Protein AF-A0A0H3CDN0-F1 (afdb_monomer)

Organism: Enterobacter cloacae subsp. cloacae (strain ATCC 13047 / DSM 30054 / NBRC 13535 / NCTC 10005 / WDCM 00083 / NCDC 279-56) (NCBI:txid716541)

Secondary structure (DSSP, 8-state):
-----S---SSEEEEEE-TT-HHHHHHHHHHHHHHHTS-TT-EEEEEE---TT-GGGGGHHHHHHHHHTT-HHHHHHHHHIIIIIS---TTSHHHHHHHHHHTT--HHHHHHHHTSHHHHHHHHHHHHHHHHTT--SSSEEEETTTEEE---S-HHHHHHHHHHHHHTT-

Foldseek 3Di:
DPPDQLDDQQLEKEWAAFLQDPVVLVCLVVVVVLQVVDDPSYYYYYAYQQAPPAPRNLCRLVQLLCVLVVCNSVCSNVSSCCCHVVVQDCSDPVSVVVSCVVVVHDPVSSVVSSPDPSSVVRSVSNNSNCVVVVPRDPGWMQGSSPDIDDPPDPSVVVSVVSVVSSPVVD

pLDDT: mean 93.29, std 8.45, range [39.75, 98.56]

InterPro domains:
  IPR001853 DSBA-like thioredoxin domain [PF01323] (61-153)
  IPR036249 Thioredoxin-like superfamily [SSF52833] (6-167)
  IPR050824 Bacterial Thiol:disulfide Interchange Protein DsbA [PTHR35891] (7-167)

Radius of gyration: 16.09 Å; Cα contacts (8 Å, |Δi|>4): 224; chains: 1; bounding box: 34×45×35 Å

Mean predicted aligned error: 3.79 Å

Solvent-accessible surface area (backbone atoms only — not comparable to full-atom values): 9599 Å² total; per-residue (Å²): 131,84,82,74,65,81,66,84,60,65,52,26,41,36,37,32,29,30,56,73,30,67,66,34,63,73,37,47,66,61,50,55,56,51,56,73,72,53,60,92,85,50,47,76,46,76,44,43,38,38,47,91,91,38,82,55,21,68,47,30,67,57,52,35,26,31,48,75,69,73,45,32,88,82,43,45,67,60,49,28,44,35,35,65,73,64,65,41,60,64,78,43,66,71,52,30,50,54,52,32,52,77,69,74,40,60,60,69,59,50,53,53,45,50,71,30,69,67,26,53,52,47,48,53,51,31,23,50,43,25,61,74,69,69,59,86,68,60,48,30,33,36,30,46,78,70,47,77,46,62,82,86,57,61,65,74,66,36,53,51,52,54,50,51,59,62,53,72,82,114

Structure (mmCIF, N/CA/C/O backbone):
data_AF-A0A0H3CDN0-F1
#
_entry.id   AF-A0A0H3CDN0-F1
#
loop_
_atom_site.group_PDB
_atom_site.id
_atom_site.type_symbol
_atom_site.label_atom_id
_atom_site.label_alt_id
_atom_site.label_comp_id
_atom_site.label_asym_id
_atom_site.label_entity_id
_atom_site.label_seq_id
_atom_site.pdbx_PDB_ins_code
_atom_site.Cartn_x
_atom_site.Cartn_y
_atom_site.Cartn_z
_atom_site.occupancy
_atom_site.B_iso_or_equiv
_atom_site.auth_seq_id
_atom_site.auth_comp_id
_atom_site.auth_asym_id
_atom_site.auth_atom_id
_atom_site.pdbx_PDB_model_num
ATOM 1 N N . MET A 1 1 ? -14.065 -25.672 2.915 1.00 39.75 1 MET A N 1
ATOM 2 C CA . MET A 1 1 ? -14.758 -24.390 3.159 1.00 39.75 1 MET A CA 1
ATOM 3 C C . MET A 1 1 ? -13.790 -23.532 3.956 1.00 39.75 1 MET A C 1
ATOM 5 O O . MET A 1 1 ? -13.591 -23.820 5.127 1.00 39.75 1 MET A O 1
ATOM 9 N N . GLN A 1 2 ? -13.056 -22.623 3.308 1.00 49.38 2 GLN A N 1
ATOM 10 C CA . GLN A 1 2 ? -12.097 -21.766 4.016 1.00 49.38 2 GLN A CA 1
ATOM 11 C C . GLN A 1 2 ? -12.886 -20.814 4.916 1.00 49.38 2 GLN A C 1
ATOM 13 O O . GLN A 1 2 ? -13.758 -20.090 4.442 1.00 49.38 2 GLN A O 1
ATOM 18 N N . ALA A 1 3 ? -12.649 -20.910 6.222 1.00 53.62 3 ALA A N 1
ATOM 19 C CA . ALA A 1 3 ? -13.324 -20.106 7.223 1.00 53.62 3 ALA A CA 1
ATOM 20 C C . ALA A 1 3 ? -12.940 -18.629 7.035 1.00 53.62 3 ALA A C 1
ATOM 22 O O . ALA A 1 3 ? -11.818 -18.236 7.325 1.00 53.62 3 ALA A O 1
ATOM 23 N N . ASN A 1 4 ? -13.896 -17.864 6.502 1.00 77.44 4 ASN A N 1
ATOM 24 C CA . ASN A 1 4 ? -14.008 -16.406 6.425 1.00 77.44 4 ASN A CA 1
ATOM 25 C C . ASN A 1 4 ? -12.694 -15.627 6.265 1.00 77.44 4 ASN A C 1
ATOM 27 O O . ASN A 1 4 ? -12.215 -14.996 7.206 1.00 77.44 4 ASN A O 1
ATOM 31 N N . SER A 1 5 ? -12.184 -15.602 5.030 1.00 87.44 5 SER A N 1
ATOM 32 C CA . SER A 1 5 ? -11.208 -14.601 4.590 1.00 87.44 5 SER A CA 1
ATOM 33 C C . SER A 1 5 ? -11.586 -13.187 5.074 1.00 87.44 5 SER A C 1
ATOM 35 O O . SER A 1 5 ? -12.756 -12.806 4.953 1.00 87.44 5 SER A O 1
ATOM 37 N N . PRO A 1 6 ? -10.626 -12.379 5.568 1.00 90.88 6 PRO A N 1
ATOM 38 C CA . PRO A 1 6 ? -10.881 -10.994 5.973 1.00 90.88 6 PRO A CA 1
ATOM 39 C C . PRO A 1 6 ? -11.168 -10.059 4.785 1.00 90.88 6 PRO A C 1
ATOM 41 O O . PRO A 1 6 ? -11.631 -8.935 4.979 1.00 90.88 6 PRO A O 1
ATOM 44 N N . ILE A 1 7 ? -10.919 -10.507 3.548 1.00 92.44 7 ILE A N 1
ATOM 45 C CA . ILE A 1 7 ? -11.229 -9.738 2.342 1.00 92.44 7 ILE A CA 1
ATOM 46 C C . ILE A 1 7 ? -12.740 -9.780 2.087 1.00 92.44 7 ILE A C 1
ATOM 48 O O . ILE A 1 7 ? -13.362 -10.841 2.071 1.00 92.44 7 ILE A O 1
ATOM 52 N N . LYS A 1 8 ? -13.339 -8.612 1.831 1.00 87.50 8 LYS A N 1
ATOM 53 C CA . LYS A 1 8 ? -14.793 -8.471 1.641 1.00 87.50 8 LYS A CA 1
ATOM 54 C C . LYS A 1 8 ? -15.257 -8.744 0.210 1.00 87.50 8 LYS A C 1
ATOM 56 O O . LYS A 1 8 ? -16.266 -9.418 0.034 1.00 87.50 8 LYS A O 1
ATOM 61 N N . ASN A 1 9 ? -14.518 -8.289 -0.798 1.00 85.94 9 ASN A N 1
ATOM 62 C CA . ASN A 1 9 ? -14.926 -8.377 -2.207 1.00 85.94 9 ASN A CA 1
ATOM 63 C C . ASN A 1 9 ? -14.541 -9.726 -2.820 1.00 85.94 9 ASN A C 1
ATOM 65 O O . ASN A 1 9 ? -13.370 -10.086 -2.774 1.00 85.94 9 ASN A O 1
ATOM 69 N N . ASP A 1 10 ? -15.500 -10.466 -3.382 1.00 84.00 10 ASP A N 1
ATOM 70 C CA . ASP A 1 10 ? -15.254 -11.798 -3.964 1.00 84.00 10 ASP A CA 1
ATOM 71 C C . ASP A 1 10 ? -14.423 -11.732 -5.246 1.00 84.00 10 ASP A C 1
ATOM 73 O O . ASP A 1 10 ? -13.458 -12.474 -5.381 1.00 84.00 10 ASP A O 1
ATOM 77 N N . ARG A 1 11 ? -14.722 -10.782 -6.140 1.00 92.44 11 ARG A N 1
ATOM 78 C CA . ARG A 1 11 ? -13.969 -10.561 -7.381 1.00 92.44 11 ARG A CA 1
ATOM 79 C C . ARG A 1 11 ? -12.926 -9.456 -7.207 1.00 92.44 11 ARG A C 1
ATOM 81 O O . ARG A 1 11 ? -13.084 -8.335 -7.696 1.00 92.44 11 ARG A O 1
ATOM 88 N N . SER A 1 12 ? -11.875 -9.752 -6.449 1.00 94.00 12 SER A N 1
ATOM 89 C CA . SER A 1 12 ? -10.855 -8.770 -6.066 1.00 94.00 12 SER A CA 1
ATOM 90 C C . SER A 1 12 ? -9.447 -9.182 -6.458 1.00 94.00 12 SER A C 1
ATOM 92 O O . SER A 1 12 ? -9.078 -10.343 -6.300 1.00 94.00 12 SER A O 1
ATOM 94 N N . ILE A 1 13 ? -8.643 -8.192 -6.831 1.00 97.00 13 ILE A N 1
ATOM 95 C CA . ILE A 1 13 ? -7.188 -8.257 -6.878 1.00 97.00 13 ILE A CA 1
ATOM 96 C C . ILE A 1 13 ? -6.672 -7.300 -5.804 1.00 97.00 13 ILE A C 1
ATOM 98 O O . ILE A 1 13 ? -6.953 -6.099 -5.845 1.00 97.00 13 ILE A O 1
ATOM 102 N N . ILE A 1 14 ? -5.935 -7.832 -4.835 1.00 97.25 14 ILE A N 1
ATOM 103 C CA . ILE A 1 14 ? -5.272 -7.037 -3.807 1.00 97.25 14 ILE A CA 1
ATOM 104 C C . ILE A 1 14 ? -3.771 -7.152 -3.983 1.00 97.25 14 ILE A C 1
ATOM 106 O O . ILE A 1 14 ? -3.223 -8.242 -3.879 1.00 97.25 14 ILE A O 1
ATOM 110 N N . GLU A 1 15 ? -3.108 -6.031 -4.209 1.00 97.62 15 GLU A N 1
ATOM 111 C CA . GLU A 1 15 ? -1.661 -5.935 -4.078 1.00 97.62 15 GLU A CA 1
ATOM 112 C C . GLU A 1 15 ? -1.302 -5.707 -2.604 1.00 97.62 15 GLU A C 1
ATOM 114 O O . GLU A 1 15 ? -1.776 -4.756 -1.988 1.00 97.62 15 GLU A O 1
ATOM 119 N N . VAL A 1 16 ? -0.443 -6.551 -2.043 1.00 97.56 16 VAL A N 1
ATOM 120 C CA . VAL A 1 16 ? 0.233 -6.323 -0.765 1.00 97.56 16 VAL A CA 1
ATOM 121 C C . VAL A 1 16 ? 1.615 -5.755 -1.064 1.00 97.56 16 VAL A C 1
ATOM 123 O O . VAL A 1 16 ? 2.479 -6.449 -1.605 1.00 97.56 16 VAL A O 1
ATOM 126 N N . MET A 1 17 ? 1.814 -4.485 -0.725 1.00 97.12 17 MET A N 1
ATOM 127 C CA . MET A 1 17 ? 3.024 -3.719 -1.023 1.00 97.12 17 MET A CA 1
ATOM 128 C C . MET A 1 17 ? 3.695 -3.188 0.248 1.00 97.12 17 MET A C 1
ATOM 130 O O . MET A 1 17 ? 3.167 -3.288 1.355 1.00 97.12 17 MET A O 1
ATOM 134 N N . SER A 1 18 ? 4.899 -2.643 0.099 1.00 97.06 18 SER A N 1
ATOM 135 C CA . SER A 1 18 ? 5.572 -1.871 1.142 1.00 97.06 18 SER A CA 1
ATOM 136 C C . SER A 1 18 ? 6.251 -0.667 0.518 1.00 97.06 18 SER A C 1
ATOM 138 O O . SER A 1 18 ? 6.845 -0.803 -0.548 1.00 97.06 18 SER A O 1
ATOM 140 N N . TYR A 1 19 ? 6.269 0.484 1.190 1.00 96.81 19 TYR A N 1
ATOM 141 C CA . TYR A 1 19 ? 7.062 1.623 0.714 1.00 96.81 19 TYR A CA 1
ATOM 142 C C . TYR A 1 19 ? 8.581 1.366 0.693 1.00 96.81 19 TYR A C 1
ATOM 144 O O . TYR A 1 19 ? 9.311 2.077 0.005 1.00 96.81 19 TYR A O 1
ATOM 152 N N . GLY A 1 20 ? 9.065 0.343 1.407 1.00 93.62 20 GLY A N 1
ATOM 153 C CA . GLY A 1 20 ? 10.465 -0.096 1.371 1.00 93.62 20 GLY A CA 1
ATOM 154 C C . GLY A 1 20 ? 10.792 -1.087 0.247 1.00 93.62 20 GLY A C 1
ATOM 155 O O . GLY A 1 20 ? 11.939 -1.504 0.110 1.00 93.62 20 GLY A O 1
ATOM 156 N N . CYS A 1 21 ? 9.807 -1.491 -0.554 1.00 93.62 21 CYS A N 1
ATOM 157 C CA . CYS A 1 21 ? 9.948 -2.536 -1.562 1.00 93.62 21 CYS A CA 1
ATOM 158 C C . CYS A 1 21 ? 10.274 -1.953 -2.947 1.00 93.62 21 CYS A C 1
ATOM 160 O O . CYS A 1 21 ? 9.431 -1.329 -3.593 1.00 93.62 21 CYS A O 1
ATOM 162 N N . HIS A 1 22 ? 11.493 -2.210 -3.436 1.00 92.06 22 HIS A N 1
ATOM 163 C CA . HIS A 1 22 ? 11.951 -1.748 -4.754 1.00 92.06 22 HIS A CA 1
ATOM 164 C C . HIS A 1 22 ? 11.080 -2.265 -5.909 1.00 92.06 22 HIS A C 1
ATOM 166 O O . HIS A 1 22 ? 10.713 -1.498 -6.794 1.00 92.06 22 HIS A O 1
ATOM 172 N N . TYR A 1 23 ? 10.703 -3.546 -5.874 1.00 92.62 23 TYR A N 1
ATOM 173 C CA . TYR A 1 23 ? 9.870 -4.162 -6.912 1.00 92.62 23 TYR A CA 1
ATOM 174 C C . TYR A 1 23 ? 8.437 -3.620 -6.937 1.00 92.62 23 TYR A C 1
ATOM 176 O O . TYR A 1 23 ? 7.814 -3.602 -7.992 1.00 92.62 23 TYR A O 1
ATOM 184 N N . CYS A 1 24 ? 7.926 -3.153 -5.798 1.00 93.25 24 CYS A N 1
ATOM 185 C CA . CYS A 1 24 ? 6.617 -2.520 -5.707 1.00 93.25 24 CYS A CA 1
ATOM 186 C C . CYS A 1 24 ? 6.653 -1.175 -6.446 1.00 93.25 24 CYS A C 1
ATOM 188 O O . CYS A 1 24 ? 5.894 -0.965 -7.385 1.00 93.25 24 CYS A O 1
ATOM 190 N N . ALA A 1 25 ? 7.644 -0.331 -6.128 1.00 94.25 25 ALA A N 1
ATOM 191 C CA . ALA A 1 25 ? 7.845 0.949 -6.808 1.00 94.25 25 ALA A CA 1
ATOM 192 C C . ALA A 1 25 ? 8.057 0.799 -8.327 1.00 94.25 25 ALA A C 1
ATOM 194 O O . ALA A 1 25 ? 7.539 1.594 -9.104 1.00 94.25 25 ALA A O 1
ATOM 195 N N . ALA A 1 26 ? 8.796 -0.227 -8.761 1.00 92.75 26 ALA A N 1
ATOM 196 C CA . ALA A 1 26 ? 9.053 -0.480 -10.180 1.00 92.75 26 ALA A CA 1
ATOM 197 C C . ALA A 1 26 ? 7.803 -0.918 -10.972 1.00 92.75 26 ALA A C 1
ATOM 199 O O . ALA A 1 26 ? 7.789 -0.806 -12.196 1.00 92.75 26 ALA A O 1
ATOM 200 N N . ASN A 1 27 ? 6.766 -1.416 -10.293 1.00 91.88 27 ASN A N 1
ATOM 201 C CA . ASN A 1 27 ? 5.551 -1.936 -10.917 1.00 91.88 27 ASN A CA 1
ATOM 202 C C . ASN A 1 27 ? 4.355 -0.975 -10.867 1.00 91.88 27 ASN A C 1
ATOM 204 O O . ASN A 1 27 ? 3.323 -1.299 -11.448 1.00 91.88 27 ASN A O 1
ATOM 208 N N . GLU A 1 28 ? 4.461 0.189 -10.224 1.00 91.25 28 GLU A N 1
ATOM 209 C CA . GLU A 1 28 ? 3.325 1.109 -10.043 1.00 91.25 28 GLU A CA 1
ATOM 210 C C . GLU A 1 28 ? 2.665 1.522 -11.367 1.00 91.25 28 GLU A C 1
ATOM 212 O O . GLU A 1 28 ? 1.447 1.415 -11.508 1.00 91.25 28 GLU A O 1
ATOM 217 N N . GLU A 1 29 ? 3.449 1.937 -12.367 1.00 92.44 29 GLU A N 1
ATOM 218 C CA . GLU A 1 29 ? 2.912 2.358 -13.671 1.00 92.44 29 GLU A CA 1
ATOM 219 C C . GLU A 1 29 ? 2.216 1.196 -14.392 1.00 92.44 29 GLU A C 1
ATOM 221 O O . GLU A 1 29 ? 1.062 1.304 -14.814 1.00 92.44 29 GLU A O 1
ATOM 226 N N . ASN A 1 30 ? 2.886 0.046 -14.423 1.00 94.25 30 ASN A N 1
ATOM 227 C CA . ASN A 1 30 ? 2.378 -1.207 -14.967 1.00 94.25 30 ASN A CA 1
ATOM 228 C C . ASN A 1 30 ? 1.039 -1.623 -14.318 1.00 94.25 30 ASN A C 1
ATOM 230 O O . ASN A 1 30 ? 0.075 -1.969 -15.007 1.00 94.25 30 ASN A O 1
ATOM 234 N N . LEU A 1 31 ? 0.946 -1.560 -12.986 1.00 94.44 31 LEU A N 1
ATOM 235 C CA . LEU A 1 31 ? -0.264 -1.885 -12.226 1.00 94.44 31 LEU A CA 1
ATOM 236 C C . LEU A 1 31 ? -1.369 -0.845 -12.425 1.00 94.44 31 LEU A C 1
ATOM 238 O O . LEU A 1 31 ? -2.543 -1.211 -12.529 1.00 94.44 31 LEU A O 1
ATOM 242 N N . ALA A 1 32 ? -1.018 0.437 -12.529 1.00 92.88 32 ALA A N 1
ATOM 243 C CA . ALA A 1 32 ? -1.968 1.500 -12.822 1.00 92.88 32 ALA A CA 1
ATOM 244 C C . ALA A 1 32 ? -2.617 1.293 -14.197 1.00 92.88 32 ALA A C 1
ATOM 246 O O . ALA A 1 32 ? -3.844 1.366 -14.308 1.00 92.88 32 ALA A O 1
ATOM 247 N N . GLU A 1 33 ? -1.834 0.974 -15.228 1.00 94.38 33 GLU A N 1
ATOM 248 C CA . GLU A 1 33 ? -2.354 0.633 -16.554 1.00 94.38 33 GLU A CA 1
ATOM 249 C C . GLU A 1 33 ? -3.198 -0.639 -16.528 1.00 94.38 33 GLU A C 1
ATOM 251 O O . GLU A 1 33 ? -4.336 -0.639 -17.003 1.00 94.38 33 GLU A O 1
ATOM 256 N N . PHE A 1 34 ? -2.690 -1.701 -15.902 1.00 95.19 34 PHE A N 1
ATOM 257 C CA . PHE A 1 34 ? -3.408 -2.961 -15.756 1.00 95.19 34 PHE A CA 1
ATOM 258 C C . PHE A 1 34 ? -4.771 -2.772 -15.081 1.00 95.19 34 PHE 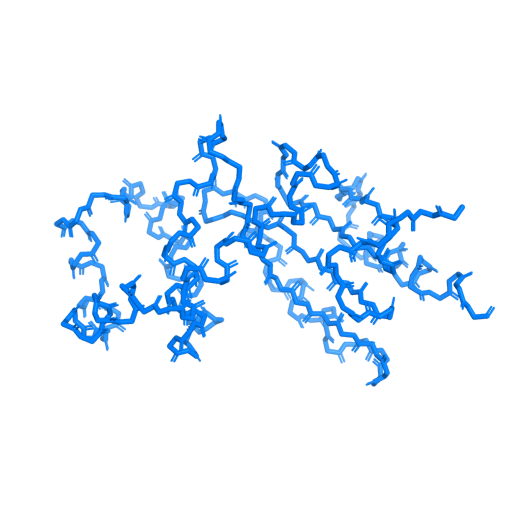A C 1
ATOM 260 O O . PHE A 1 34 ? -5.780 -3.250 -15.601 1.00 95.19 34 PHE A O 1
ATOM 267 N N . SER A 1 35 ? -4.835 -2.010 -13.987 1.00 94.06 35 SER A N 1
ATOM 268 C CA . SER A 1 35 ? -6.073 -1.775 -13.239 1.00 94.06 35 SER A CA 1
ATOM 269 C C . SER A 1 35 ? -7.178 -1.124 -14.083 1.00 94.06 35 SER A C 1
ATOM 271 O O . SER A 1 35 ? -8.351 -1.441 -13.902 1.00 94.06 35 SER A O 1
ATOM 273 N N . ARG A 1 36 ? -6.820 -0.278 -15.062 1.00 93.69 36 ARG A N 1
ATOM 274 C CA . ARG A 1 36 ? -7.773 0.371 -15.986 1.00 93.69 36 ARG A CA 1
ATOM 275 C C . ARG A 1 36 ? -8.377 -0.595 -17.002 1.00 93.69 36 ARG A C 1
ATOM 277 O O . ARG A 1 36 ? -9.413 -0.298 -17.585 1.00 93.69 36 ARG A O 1
ATOM 284 N N . THR A 1 37 ? -7.723 -1.730 -17.231 1.00 93.50 37 THR A N 1
ATOM 285 C CA . THR A 1 37 ? -8.171 -2.762 -18.179 1.00 93.50 37 THR A CA 1
ATOM 286 C C . THR A 1 37 ? -9.018 -3.849 -17.520 1.00 93.50 37 THR A C 1
ATOM 288 O O . THR A 1 37 ? -9.398 -4.815 -18.181 1.00 93.50 37 THR A O 1
ATOM 291 N N . LEU A 1 38 ? -9.264 -3.746 -16.213 1.00 93.12 38 LEU A N 1
ATOM 292 C CA . LEU A 1 38 ? -10.019 -4.749 -15.479 1.00 93.12 38 LEU A CA 1
ATOM 293 C C . LEU A 1 38 ? -11.528 -4.653 -15.762 1.00 93.12 38 LEU A C 1
ATOM 295 O O . LEU A 1 38 ? -12.048 -3.560 -15.997 1.00 93.12 38 LEU A O 1
ATOM 299 N N . PRO A 1 39 ? -12.250 -5.787 -15.720 1.00 91.06 39 PRO A N 1
ATOM 300 C CA . PRO A 1 39 ? -13.703 -5.808 -15.844 1.00 91.06 39 PRO A CA 1
ATOM 301 C C . PRO A 1 39 ? -14.400 -4.897 -14.814 1.00 91.06 39 PRO A C 1
ATOM 303 O O . PRO A 1 39 ? -13.953 -4.847 -13.664 1.00 91.06 39 PRO A O 1
ATOM 306 N N . PRO A 1 40 ? -15.518 -4.226 -15.166 1.00 89.62 40 PRO A N 1
ATOM 307 C CA . PRO A 1 40 ? -16.216 -3.300 -14.263 1.00 89.62 40 PRO A CA 1
ATOM 308 C C . PRO A 1 40 ? -16.721 -3.919 -12.952 1.00 89.62 40 PRO A C 1
ATOM 310 O O . PRO A 1 40 ? -16.961 -3.202 -11.987 1.00 89.62 40 PRO A O 1
ATOM 313 N N . ASP A 1 41 ? -16.913 -5.237 -12.923 1.00 90.19 41 ASP A N 1
ATOM 314 C CA . ASP A 1 41 ? -17.369 -6.005 -11.763 1.00 90.19 41 ASP A CA 1
ATOM 315 C C . ASP A 1 41 ? -16.219 -6.497 -10.867 1.00 90.19 41 ASP A C 1
ATOM 317 O O . ASP A 1 41 ? -16.452 -7.242 -9.916 1.00 90.19 41 ASP A O 1
ATOM 321 N N . SER A 1 42 ? -14.981 -6.092 -11.159 1.00 93.31 42 SER A N 1
ATOM 322 C CA . SER A 1 42 ? -13.794 -6.449 -10.386 1.00 93.31 42 SER A CA 1
ATOM 323 C C . SER A 1 42 ? -13.161 -5.240 -9.705 1.00 93.31 42 SER A C 1
ATOM 325 O O . SER A 1 42 ? -13.256 -4.109 -10.182 1.00 93.31 42 SER A O 1
ATOM 327 N N . THR A 1 43 ? -12.492 -5.474 -8.576 1.00 94.19 43 THR A N 1
ATOM 328 C CA . THR A 1 43 ? -11.810 -4.411 -7.824 1.00 94.19 43 THR A CA 1
ATOM 329 C C . THR A 1 43 ? -10.311 -4.643 -7.768 1.00 94.19 43 THR A C 1
ATOM 331 O O . THR A 1 43 ? -9.889 -5.742 -7.416 1.00 94.19 43 THR A O 1
ATOM 334 N N . PHE A 1 44 ? -9.520 -3.596 -8.013 1.00 95.94 44 PHE A N 1
ATOM 335 C CA . PHE A 1 44 ? -8.085 -3.575 -7.729 1.00 95.94 44 PHE A CA 1
ATOM 336 C C . PHE A 1 44 ? -7.780 -2.595 -6.598 1.00 95.94 44 PHE A C 1
ATOM 338 O O . PHE A 1 44 ? -8.110 -1.407 -6.685 1.00 95.94 44 PHE A O 1
ATOM 345 N N . THR A 1 45 ? -7.133 -3.082 -5.545 1.00 95.25 45 THR A N 1
ATOM 346 C CA . THR A 1 45 ? -6.728 -2.268 -4.392 1.00 95.25 45 THR A CA 1
ATOM 347 C C . THR A 1 45 ? -5.320 -2.627 -3.951 1.00 95.25 45 THR A C 1
ATOM 349 O O . THR A 1 45 ? -4.958 -3.796 -3.984 1.00 95.25 45 THR A O 1
ATOM 352 N N . SER A 1 46 ? -4.563 -1.648 -3.466 1.00 96.50 46 SER A N 1
ATOM 353 C CA . SER A 1 46 ? -3.300 -1.907 -2.769 1.00 96.50 46 SER A CA 1
ATOM 354 C C . SER A 1 46 ? -3.538 -1.841 -1.259 1.00 96.50 46 SER A C 1
ATOM 356 O O . SER A 1 46 ? -4.327 -1.018 -0.789 1.00 96.50 46 SER A O 1
ATOM 358 N N . ILE A 1 47 ? -2.857 -2.696 -0.509 1.00 96.94 47 ILE A N 1
ATOM 359 C CA . ILE A 1 47 ? -2.710 -2.629 0.943 1.00 96.94 47 ILE A CA 1
ATOM 360 C C . ILE A 1 47 ? -1.230 -2.679 1.289 1.00 96.94 47 ILE A C 1
ATOM 362 O O . ILE A 1 47 ? -0.422 -3.199 0.522 1.00 96.94 47 ILE A O 1
ATOM 366 N N . HIS A 1 48 ? -0.876 -2.191 2.468 1.00 97.75 48 HIS A N 1
ATOM 367 C CA . HIS A 1 48 ? 0.480 -2.327 2.967 1.00 97.75 48 HIS A CA 1
ATOM 368 C C . HIS A 1 48 ? 0.632 -3.621 3.772 1.00 97.75 48 HIS A C 1
ATOM 370 O O . HIS A 1 48 ? -0.263 -3.981 4.537 1.00 97.75 48 HIS A O 1
ATOM 376 N N . ILE A 1 49 ? 1.777 -4.292 3.649 1.00 95.94 49 ILE A N 1
ATOM 377 C CA . ILE A 1 49 ? 2.153 -5.368 4.572 1.00 95.94 49 ILE A CA 1
ATOM 378 C C . ILE A 1 49 ? 2.177 -4.816 6.004 1.00 95.94 49 ILE A C 1
ATOM 380 O O . ILE A 1 49 ? 2.742 -3.749 6.247 1.00 95.94 49 ILE A O 1
ATOM 384 N N . ALA A 1 50 ? 1.526 -5.495 6.944 1.00 91.00 50 ALA A N 1
ATOM 385 C CA . ALA A 1 50 ? 1.320 -4.974 8.301 1.00 91.00 50 ALA A CA 1
ATOM 386 C C . ALA A 1 50 ? 1.592 -6.028 9.386 1.00 91.00 50 ALA A C 1
ATOM 388 O O . ALA A 1 50 ? 0.900 -6.073 10.399 1.00 91.00 50 ALA A O 1
ATOM 389 N N . ASP A 1 51 ? 2.587 -6.880 9.148 1.00 84.31 51 ASP A N 1
ATOM 390 C CA . ASP A 1 51 ? 3.089 -7.854 10.117 1.00 84.31 51 ASP A CA 1
ATOM 391 C C . ASP A 1 51 ? 4.175 -7.223 11.005 1.00 84.31 51 ASP A C 1
ATOM 393 O O . ASP A 1 51 ? 5.153 -6.681 10.488 1.00 84.31 51 ASP A O 1
ATOM 397 N N . GLU A 1 52 ? 3.994 -7.255 12.328 1.00 72.19 52 GLU A N 1
ATOM 398 C CA . GLU A 1 52 ? 4.848 -6.545 13.295 1.00 72.19 52 GLU A CA 1
ATOM 399 C C . GLU A 1 52 ? 6.302 -7.044 13.292 1.00 72.19 52 GLU A C 1
ATOM 401 O O . GLU A 1 52 ? 7.217 -6.257 13.540 1.00 72.19 52 GLU A O 1
ATOM 406 N N . ASP A 1 53 ? 6.526 -8.310 12.933 1.00 77.31 53 ASP A N 1
ATOM 407 C CA . ASP A 1 53 ? 7.860 -8.915 12.855 1.00 77.31 53 ASP A CA 1
ATOM 408 C C . ASP A 1 53 ? 8.582 -8.616 11.526 1.00 77.31 53 ASP A C 1
ATOM 410 O O . ASP A 1 53 ? 9.743 -8.990 11.328 1.00 77.31 53 ASP A O 1
ATOM 414 N N . ASN A 1 54 ? 7.924 -7.913 10.597 1.00 79.69 54 ASN A N 1
ATOM 415 C CA . ASN A 1 54 ? 8.460 -7.623 9.275 1.00 79.69 54 ASN A CA 1
ATOM 416 C C . ASN A 1 54 ? 8.953 -6.173 9.166 1.00 79.69 54 ASN A C 1
ATOM 418 O O . ASN A 1 54 ? 8.178 -5.221 9.226 1.00 79.69 54 ASN A O 1
ATOM 422 N N . GLY A 1 55 ? 10.247 -5.981 8.887 1.00 84.31 55 GLY A N 1
ATOM 423 C CA . GLY A 1 55 ? 10.824 -4.646 8.676 1.00 84.31 55 GLY A CA 1
ATOM 424 C C . GLY A 1 55 ? 10.161 -3.857 7.537 1.00 84.31 55 GLY A C 1
ATOM 425 O O . GLY A 1 55 ? 10.124 -2.627 7.575 1.00 84.31 55 GLY A O 1
ATOM 426 N N . LEU A 1 56 ? 9.563 -4.545 6.557 1.00 86.69 56 LEU A N 1
ATOM 427 C CA . LEU A 1 56 ? 8.786 -3.912 5.494 1.00 86.69 56 LEU A CA 1
ATOM 428 C C . LEU A 1 56 ? 7.489 -3.279 6.004 1.00 86.69 56 LEU A C 1
ATOM 430 O O . LEU A 1 56 ? 6.988 -2.380 5.336 1.00 86.69 56 LEU A O 1
ATOM 434 N N . ALA A 1 57 ? 6.955 -3.700 7.154 1.00 92.56 57 ALA A N 1
ATOM 435 C CA . ALA A 1 57 ? 5.711 -3.188 7.728 1.00 92.56 57 ALA A CA 1
ATOM 436 C C . ALA A 1 57 ? 5.869 -1.838 8.442 1.00 92.56 57 ALA A C 1
ATOM 438 O O . ALA A 1 57 ? 4.870 -1.188 8.756 1.00 92.56 57 ALA A O 1
ATOM 439 N N . ALA A 1 58 ? 7.103 -1.360 8.637 1.00 94.12 58 ALA A N 1
ATOM 440 C CA . ALA A 1 58 ? 7.388 -0.122 9.362 1.00 94.12 58 ALA A CA 1
ATOM 441 C C . ALA A 1 58 ? 6.659 1.114 8.791 1.00 94.12 58 ALA A C 1
ATOM 443 O O . ALA A 1 58 ? 6.361 2.064 9.518 1.00 94.12 58 ALA A O 1
ATOM 444 N N . TYR A 1 59 ? 6.321 1.094 7.497 1.00 96.38 59 TYR A N 1
ATOM 445 C CA . TYR A 1 59 ? 5.613 2.182 6.820 1.00 96.38 59 TYR A CA 1
ATOM 446 C C . TYR A 1 59 ? 4.090 1.983 6.701 1.00 96.38 59 TYR A C 1
ATOM 448 O O . TYR A 1 59 ? 3.406 2.857 6.161 1.00 96.38 59 TYR A O 1
ATOM 456 N N . ALA A 1 60 ? 3.521 0.907 7.257 1.00 97.25 60 ALA A N 1
ATOM 457 C CA . ALA A 1 60 ? 2.075 0.671 7.234 1.00 97.25 60 ALA A CA 1
ATOM 458 C C . ALA A 1 60 ? 1.263 1.817 7.878 1.00 97.25 60 ALA A C 1
ATOM 460 O O . ALA A 1 60 ? 0.251 2.219 7.295 1.00 97.25 60 ALA A O 1
ATOM 461 N N . PRO A 1 61 ? 1.688 2.430 9.009 1.00 97.00 61 PRO A N 1
ATOM 462 C CA . PRO A 1 61 ? 0.985 3.583 9.575 1.00 97.00 61 PRO A CA 1
ATOM 463 C C . PRO A 1 61 ? 0.980 4.809 8.658 1.00 97.00 61 PRO A C 1
ATOM 465 O O . PRO A 1 61 ? -0.001 5.555 8.650 1.00 97.00 61 PRO A O 1
ATOM 468 N N . LEU A 1 62 ? 2.049 5.023 7.879 1.00 98.06 62 LEU A N 1
ATOM 469 C CA . LEU A 1 62 ? 2.105 6.096 6.884 1.00 98.06 62 LEU A CA 1
ATOM 470 C C . LEU A 1 62 ? 1.071 5.838 5.785 1.00 98.06 62 LEU A C 1
ATOM 472 O O . LEU A 1 62 ? 0.231 6.702 5.542 1.00 98.06 62 LEU A O 1
ATOM 476 N N . PHE A 1 63 ? 1.080 4.639 5.197 1.00 98.31 63 PHE A N 1
ATOM 477 C CA . PHE A 1 63 ? 0.122 4.232 4.166 1.00 98.31 63 PHE A CA 1
ATOM 478 C C . PHE A 1 63 ? -1.328 4.401 4.638 1.00 98.31 63 PHE A C 1
ATOM 480 O O . PHE A 1 63 ? -2.097 5.137 4.022 1.00 98.31 63 PHE A O 1
ATOM 487 N N . ALA A 1 64 ? -1.682 3.807 5.783 1.00 98.06 64 ALA A N 1
ATOM 488 C CA . ALA A 1 64 ? -3.044 3.854 6.314 1.00 98.06 64 ALA A CA 1
ATOM 489 C C . ALA A 1 64 ? -3.513 5.290 6.603 1.00 98.06 64 ALA A C 1
ATOM 491 O O . ALA A 1 64 ? -4.676 5.626 6.379 1.00 98.06 64 ALA A O 1
ATOM 492 N N . THR A 1 65 ? -2.611 6.160 7.072 1.00 98.44 65 THR A N 1
ATOM 493 C CA . THR A 1 65 ? -2.935 7.572 7.317 1.00 98.44 65 THR A CA 1
ATOM 494 C C . THR A 1 65 ? -3.202 8.313 6.010 1.00 98.44 65 THR A C 1
ATOM 496 O O . THR A 1 65 ? -4.196 9.029 5.902 1.00 98.44 65 THR A O 1
ATOM 499 N N . LEU A 1 66 ? -2.351 8.124 4.999 1.00 98.25 66 LEU A N 1
ATOM 500 C CA . LEU A 1 66 ? -2.528 8.744 3.685 1.00 98.25 66 LEU A CA 1
ATOM 501 C C . LEU A 1 66 ? -3.793 8.235 2.978 1.00 98.25 66 LEU A C 1
ATOM 503 O O . LEU A 1 66 ? -4.461 9.008 2.285 1.00 98.25 66 LEU A O 1
ATOM 507 N N . GLU A 1 67 ? -4.143 6.959 3.172 1.00 97.19 67 GLU A N 1
ATOM 508 C CA . GLU A 1 67 ? -5.361 6.350 2.630 1.00 97.19 67 GLU A CA 1
ATOM 509 C C . GLU A 1 67 ? -6.601 6.959 3.289 1.00 97.19 67 GLU A C 1
ATOM 511 O O . GLU A 1 67 ? -7.504 7.418 2.592 1.00 97.19 67 GLU A O 1
ATOM 516 N N . ALA A 1 68 ? -6.601 7.081 4.622 1.00 96.94 68 ALA A N 1
ATOM 517 C CA . ALA A 1 68 ? -7.671 7.744 5.368 1.00 96.94 68 ALA A CA 1
ATOM 518 C C . ALA A 1 68 ? -7.823 9.234 5.003 1.00 96.94 68 ALA A C 1
ATOM 520 O O . ALA A 1 68 ? -8.918 9.790 5.092 1.00 96.94 68 ALA A O 1
ATOM 521 N N . MET A 1 69 ? -6.739 9.883 4.572 1.00 97.06 69 MET A N 1
ATOM 522 C CA . MET A 1 69 ? -6.75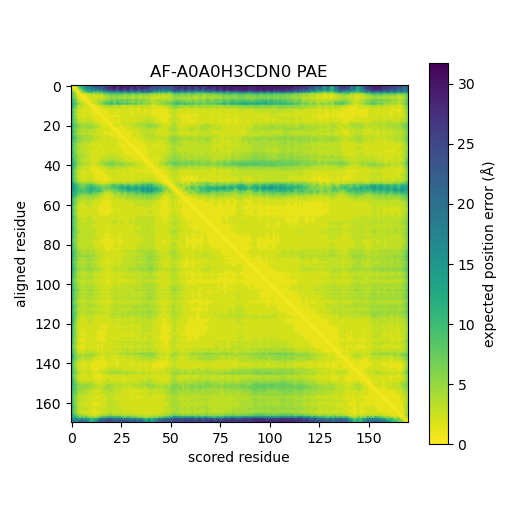3 11.252 4.047 1.00 97.06 69 MET A CA 1
ATOM 523 C C . MET A 1 69 ? -7.180 11.340 2.570 1.00 97.06 69 MET A C 1
ATOM 525 O O . MET A 1 69 ? -7.380 12.448 2.073 1.00 97.06 69 MET A O 1
ATOM 529 N N . GLY A 1 70 ? -7.314 10.212 1.864 1.00 96.88 70 GLY A N 1
ATOM 530 C CA . GLY A 1 70 ? -7.713 10.150 0.453 1.00 96.88 70 GLY A CA 1
ATOM 531 C C . GLY A 1 70 ? -6.630 10.575 -0.545 1.00 96.88 70 GLY A C 1
ATOM 532 O O . GLY A 1 70 ? -6.940 10.834 -1.707 1.00 96.88 70 GLY A O 1
ATOM 533 N N . ILE A 1 71 ? -5.369 10.668 -0.111 1.00 97.69 71 ILE A N 1
ATOM 534 C CA . ILE A 1 71 ? -4.253 11.202 -0.917 1.00 97.69 71 ILE A CA 1
ATOM 535 C C . ILE A 1 71 ? -3.149 10.179 -1.202 1.00 97.69 71 ILE A C 1
ATOM 537 O O . ILE A 1 71 ? -2.200 10.500 -1.911 1.00 97.69 71 ILE A O 1
ATOM 541 N N . GLU A 1 72 ? -3.269 8.955 -0.683 1.00 97.44 72 GLU A N 1
ATOM 542 C CA . GLU A 1 72 ? -2.251 7.900 -0.788 1.00 97.44 72 GLU A CA 1
ATOM 543 C C . GLU A 1 72 ? -1.757 7.693 -2.223 1.00 97.44 72 GLU A C 1
ATOM 545 O O . GLU A 1 72 ? -0.586 7.941 -2.490 1.00 97.44 72 GLU A O 1
ATOM 550 N N . LYS A 1 73 ? -2.653 7.387 -3.170 1.00 95.00 73 LYS A N 1
ATOM 551 C CA . LYS A 1 73 ? -2.287 7.152 -4.578 1.00 95.00 73 LYS A CA 1
ATOM 552 C C . LYS A 1 73 ? -1.561 8.329 -5.238 1.00 95.00 73 LYS A C 1
ATOM 554 O O . LYS A 1 73 ? -0.752 8.118 -6.128 1.00 95.00 73 LYS A O 1
ATOM 559 N N . GLN A 1 74 ? -1.855 9.567 -4.831 1.00 95.75 74 GLN A N 1
ATOM 560 C CA . GLN A 1 74 ? -1.239 10.767 -5.415 1.00 95.75 74 GLN A CA 1
ATOM 561 C C . GLN A 1 74 ? 0.180 11.001 -4.891 1.00 95.75 74 GLN A C 1
ATOM 563 O O . GLN A 1 74 ? 0.988 11.638 -5.561 1.00 95.75 74 GLN A O 1
ATOM 568 N N . ILE A 1 75 ? 0.471 10.522 -3.678 1.00 97.06 75 ILE A N 1
ATOM 569 C CA . ILE A 1 75 ? 1.739 10.774 -2.990 1.00 97.06 75 ILE A CA 1
ATOM 570 C C . ILE A 1 75 ? 2.626 9.535 -2.868 1.00 97.06 75 ILE A C 1
ATOM 572 O O . ILE A 1 75 ? 3.771 9.637 -2.423 1.00 97.06 75 ILE A O 1
ATOM 576 N N . ARG A 1 76 ? 2.114 8.379 -3.294 1.00 96.88 76 ARG A N 1
ATOM 577 C CA . ARG A 1 76 ? 2.776 7.081 -3.227 1.00 96.88 76 ARG A CA 1
ATOM 578 C C . ARG A 1 76 ? 4.179 7.113 -3.833 1.00 96.88 76 ARG A C 1
ATOM 580 O O . ARG A 1 76 ? 5.140 6.778 -3.144 1.00 96.88 76 ARG A O 1
ATOM 587 N N . ASP A 1 77 ? 4.320 7.639 -5.047 1.00 96.31 77 ASP A N 1
ATOM 588 C CA . ASP A 1 77 ? 5.616 7.774 -5.729 1.00 96.31 77 ASP A CA 1
ATOM 589 C C . ASP A 1 77 ? 6.603 8.653 -4.952 1.00 96.31 77 ASP A C 1
ATOM 591 O O . ASP A 1 77 ? 7.802 8.371 -4.893 1.00 96.31 77 ASP A O 1
ATOM 595 N N . SER A 1 78 ? 6.116 9.709 -4.291 1.00 97.56 78 SER A N 1
ATOM 596 C CA . SER A 1 78 ? 6.957 10.569 -3.450 1.00 97.56 78 SER A CA 1
ATOM 597 C C . SER A 1 78 ? 7.433 9.850 -2.185 1.00 97.56 78 SER A C 1
ATOM 599 O O . SER A 1 78 ? 8.563 10.091 -1.735 1.00 97.56 78 SER A O 1
ATOM 601 N N . ALA A 1 79 ? 6.610 8.962 -1.617 1.00 97.75 79 ALA A N 1
ATOM 602 C CA . ALA A 1 79 ? 6.984 8.124 -0.481 1.00 97.75 79 ALA A CA 1
ATOM 603 C C . ALA A 1 79 ? 8.020 7.072 -0.904 1.00 97.75 79 ALA A C 1
ATOM 605 O O . ALA A 1 79 ? 9.081 6.987 -0.281 1.00 97.75 79 ALA A O 1
ATOM 606 N N . TYR A 1 80 ? 7.787 6.375 -2.023 1.00 97.62 80 TYR A N 1
ATOM 607 C CA . TYR A 1 80 ? 8.762 5.458 -2.618 1.00 97.62 80 TYR A CA 1
ATOM 608 C C . TYR A 1 80 ? 10.100 6.141 -2.891 1.00 97.62 80 TYR A C 1
ATOM 610 O O . TYR A 1 80 ? 11.144 5.665 -2.449 1.00 97.62 80 TYR A O 1
ATOM 618 N N . ASN A 1 81 ? 10.093 7.298 -3.553 1.00 97.19 81 ASN A N 1
ATOM 619 C CA . ASN A 1 81 ? 11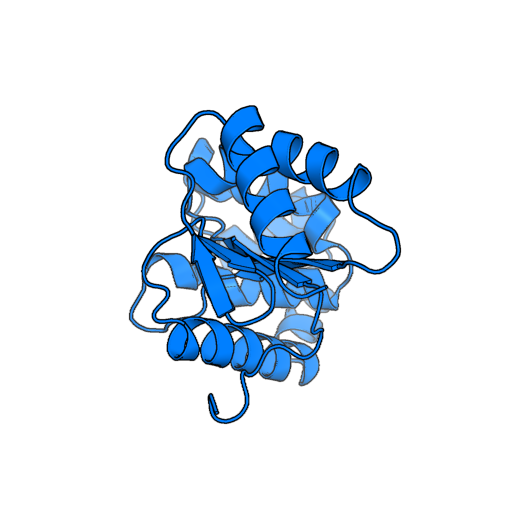.320 8.031 -3.846 1.00 97.19 81 ASN A CA 1
ATOM 620 C C . ASN A 1 81 ? 12.037 8.498 -2.568 1.00 97.19 81 ASN A C 1
ATOM 622 O O . ASN A 1 81 ? 13.266 8.482 -2.500 1.00 97.19 81 ASN A O 1
ATOM 626 N N . ALA A 1 82 ? 11.293 8.912 -1.536 1.00 97.81 82 ALA A N 1
ATOM 627 C CA . ALA A 1 82 ? 11.885 9.269 -0.252 1.00 97.81 82 ALA A CA 1
ATOM 628 C C . ALA A 1 82 ? 12.610 8.084 0.391 1.00 97.81 82 ALA A C 1
ATOM 630 O O . ALA A 1 82 ? 13.772 8.236 0.762 1.00 97.81 82 ALA A O 1
ATOM 631 N N . ILE A 1 83 ? 11.952 6.932 0.477 1.00 97.06 83 ILE A N 1
ATOM 632 C CA . ILE A 1 83 ? 12.461 5.764 1.197 1.00 97.06 83 ILE A CA 1
ATOM 633 C C . ILE A 1 83 ? 13.535 5.039 0.383 1.00 97.06 83 ILE A C 1
ATOM 635 O O . ILE A 1 83 ? 14.647 4.854 0.866 1.00 97.06 83 ILE A O 1
ATOM 639 N N . ILE A 1 84 ? 13.245 4.689 -0.869 1.00 95.25 84 ILE A N 1
ATOM 640 C CA . ILE A 1 84 ? 14.103 3.824 -1.691 1.00 95.25 84 ILE A CA 1
ATOM 641 C C . ILE A 1 84 ? 15.241 4.620 -2.334 1.00 95.25 84 ILE A C 1
ATOM 643 O O . ILE A 1 84 ? 16.393 4.198 -2.301 1.00 95.25 84 ILE A O 1
ATOM 647 N N . THR A 1 85 ? 14.942 5.776 -2.936 1.00 95.06 85 THR A N 1
ATOM 648 C CA . THR A 1 85 ? 15.943 6.537 -3.706 1.00 95.06 85 THR A CA 1
ATOM 649 C C . THR A 1 85 ? 16.763 7.470 -2.824 1.00 95.06 85 THR A C 1
ATOM 651 O O . THR A 1 85 ? 17.973 7.588 -2.996 1.00 95.06 85 THR A O 1
ATOM 654 N N . ARG A 1 86 ? 16.111 8.169 -1.890 1.00 96.19 86 ARG A N 1
ATOM 655 C CA . ARG A 1 86 ? 16.756 9.186 -1.044 1.00 96.19 86 ARG A CA 1
ATOM 656 C C . ARG A 1 86 ? 17.159 8.667 0.336 1.00 96.19 86 ARG A C 1
ATOM 658 O O . ARG A 1 86 ? 17.734 9.437 1.103 1.00 96.19 86 ARG A O 1
ATOM 665 N N . ASN A 1 87 ? 16.868 7.401 0.644 1.00 95.75 87 ASN A N 1
ATOM 666 C CA . ASN A 1 87 ? 17.169 6.761 1.925 1.00 95.75 87 ASN A CA 1
ATOM 667 C C . ASN A 1 87 ? 16.676 7.579 3.137 1.00 95.75 87 ASN A C 1
ATOM 669 O O . ASN A 1 87 ? 17.350 7.714 4.163 1.00 95.75 87 ASN A O 1
ATOM 673 N N . VAL A 1 88 ? 15.507 8.207 2.988 1.00 97.31 88 VAL A N 1
ATOM 674 C CA . VAL A 1 88 ? 14.851 8.964 4.050 1.00 97.31 88 VAL A CA 1
ATOM 675 C C . VAL A 1 88 ? 14.015 7.996 4.863 1.00 97.31 88 VAL A C 1
ATOM 677 O O . VAL A 1 88 ? 12.997 7.485 4.406 1.00 97.31 88 VAL A O 1
ATOM 680 N N . ASP A 1 89 ? 14.429 7.800 6.104 1.00 96.12 89 ASP A N 1
ATOM 681 C CA . ASP A 1 89 ? 13.646 7.061 7.081 1.00 96.12 89 ASP A CA 1
ATOM 682 C C . ASP A 1 89 ? 12.394 7.858 7.485 1.00 96.12 89 ASP A C 1
ATOM 684 O O . ASP A 1 89 ? 12.479 8.803 8.267 1.00 96.12 89 ASP A O 1
ATOM 688 N N . LEU A 1 90 ? 11.239 7.495 6.923 1.00 96.88 90 LEU A N 1
ATOM 689 C CA . LEU A 1 90 ? 9.941 8.098 7.252 1.00 96.88 90 LEU A CA 1
ATOM 690 C C . LEU A 1 90 ? 9.292 7.525 8.526 1.00 96.88 90 LEU A C 1
ATOM 692 O O . LEU A 1 90 ? 8.174 7.918 8.857 1.00 96.88 90 LEU A O 1
ATOM 696 N N . THR A 1 91 ? 9.966 6.619 9.244 1.00 95.19 91 THR A N 1
ATOM 697 C CA . THR A 1 91 ? 9.536 6.180 10.585 1.00 95.19 91 THR A CA 1
ATOM 698 C C . THR A 1 91 ? 9.963 7.177 11.665 1.00 95.19 91 THR A C 1
ATOM 700 O O . THR A 1 91 ? 9.267 7.338 12.668 1.00 95.19 91 THR A O 1
ATOM 703 N N . ASP A 1 92 ? 11.051 7.914 11.418 1.00 97.00 92 ASP A N 1
ATOM 704 C CA . ASP A 1 92 ? 11.502 9.030 12.244 1.00 97.00 92 ASP A CA 1
ATOM 705 C C . ASP A 1 92 ? 10.567 10.237 12.091 1.00 97.00 92 ASP A C 1
ATOM 707 O O . ASP A 1 92 ? 10.337 10.751 10.993 1.00 97.00 92 ASP A O 1
ATOM 711 N N . GLU A 1 93 ? 10.048 10.730 13.214 1.00 95.69 93 GLU A N 1
ATOM 712 C CA . GLU A 1 93 ? 9.039 11.791 1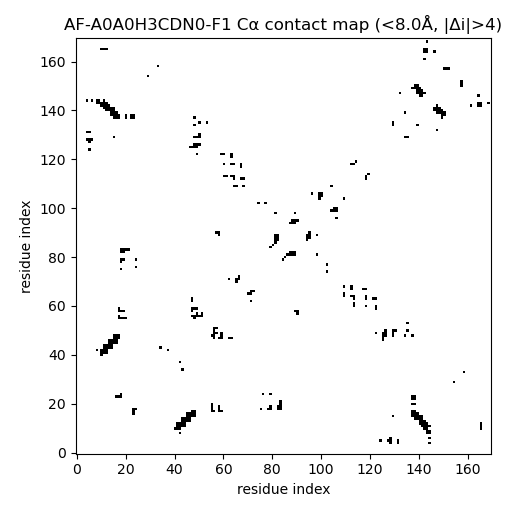3.237 1.00 95.69 93 GLU A CA 1
ATOM 713 C C . GLU A 1 93 ? 9.538 13.098 12.603 1.00 95.69 93 GLU A C 1
ATOM 715 O O . GLU A 1 93 ? 8.803 13.773 11.879 1.00 95.69 93 GLU A O 1
ATOM 720 N N . LYS A 1 94 ? 10.808 13.458 12.821 1.00 97.44 94 LYS A N 1
ATOM 721 C CA . LYS A 1 94 ? 11.373 14.703 12.291 1.00 97.44 94 LYS A CA 1
ATOM 722 C C . LYS A 1 94 ? 11.513 14.636 10.771 1.00 97.44 94 LYS A C 1
ATOM 724 O O . LYS A 1 94 ? 11.168 15.599 10.080 1.00 97.44 94 LYS A O 1
ATOM 729 N N . LYS A 1 95 ? 12.005 13.512 10.244 1.00 98.25 95 LYS A N 1
ATOM 730 C CA . LYS A 1 95 ? 12.108 13.264 8.798 1.00 98.25 95 LYS A CA 1
ATOM 731 C C . LYS A 1 95 ? 10.729 13.176 8.151 1.00 98.25 95 LYS A C 1
ATOM 733 O O . LYS A 1 95 ? 10.528 13.800 7.107 1.00 98.25 95 LYS A O 1
ATOM 738 N N . LEU A 1 96 ? 9.780 12.489 8.789 1.00 98.38 96 LEU A N 1
ATOM 739 C CA . LEU A 1 96 ? 8.391 12.411 8.345 1.00 98.38 96 LEU A CA 1
ATOM 740 C C . LEU A 1 96 ? 7.768 13.804 8.233 1.00 98.38 96 LEU A C 1
ATOM 742 O O . LEU A 1 96 ? 7.293 14.164 7.161 1.00 98.38 96 LEU A O 1
ATOM 746 N N . ASN A 1 97 ? 7.842 14.625 9.282 1.00 98.12 97 ASN A N 1
ATOM 747 C CA . ASN A 1 97 ? 7.289 15.983 9.270 1.00 98.12 97 ASN A CA 1
ATOM 748 C C . ASN A 1 97 ? 7.908 16.842 8.158 1.00 98.12 97 ASN A C 1
ATOM 750 O O . ASN A 1 97 ? 7.198 17.555 7.448 1.00 98.12 97 ASN A O 1
ATOM 754 N N . GLY A 1 98 ? 9.225 16.735 7.950 1.00 98.19 98 GLY A N 1
ATOM 755 C CA . GLY A 1 98 ? 9.903 17.411 6.845 1.00 98.19 98 GLY A CA 1
ATOM 756 C C . GLY A 1 98 ? 9.428 16.942 5.466 1.00 98.19 98 GLY A C 1
ATOM 757 O O . GLY A 1 98 ? 9.268 17.761 4.560 1.00 98.19 98 GLY A O 1
ATOM 758 N N . TRP A 1 99 ? 9.186 15.642 5.291 1.00 98.56 99 TRP A N 1
ATOM 759 C CA . TRP A 1 99 ? 8.634 15.088 4.054 1.00 98.56 99 TRP A CA 1
ATOM 760 C C . TRP A 1 99 ? 7.176 15.514 3.836 1.00 98.56 99 TRP A C 1
ATOM 762 O O . TRP A 1 99 ? 6.841 15.917 2.726 1.00 98.56 99 TRP A O 1
ATOM 772 N N . LEU A 1 100 ? 6.334 15.517 4.874 1.00 98.56 100 LEU A N 1
ATOM 773 C CA . LEU A 1 100 ? 4.941 15.972 4.793 1.00 98.56 100 LEU A CA 1
ATOM 774 C C . LEU A 1 100 ? 4.863 17.416 4.282 1.00 98.56 100 LEU A C 1
ATOM 776 O O . LEU A 1 100 ? 4.182 17.680 3.293 1.00 98.56 100 LEU A O 1
ATOM 780 N N . VAL A 1 101 ? 5.645 18.326 4.872 1.00 98.25 101 VAL A N 1
ATOM 781 C CA . VAL A 1 10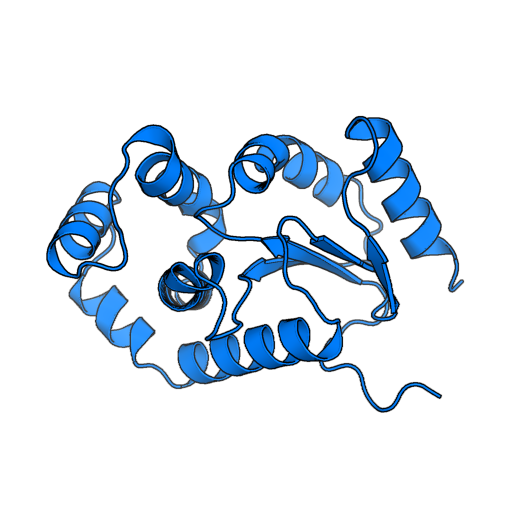1 ? 5.698 19.736 4.448 1.00 98.25 101 VAL A CA 1
ATOM 782 C C . VAL A 1 101 ? 6.156 19.873 2.994 1.00 98.25 101 VAL A C 1
ATOM 784 O O . VAL A 1 101 ? 5.535 20.604 2.227 1.00 98.25 101 VAL A O 1
ATOM 787 N N . LYS A 1 102 ? 7.200 19.141 2.577 1.00 97.88 102 LYS A N 1
ATOM 788 C CA . LYS A 1 102 ? 7.684 19.152 1.180 1.00 97.88 102 LYS A CA 1
ATOM 789 C C . LYS A 1 102 ? 6.633 18.689 0.170 1.00 97.88 102 LYS A C 1
ATOM 791 O O . LYS A 1 102 ? 6.711 19.067 -0.994 1.00 97.88 102 LYS A O 1
ATOM 796 N N . ASN A 1 103 ? 5.677 17.881 0.613 1.00 97.94 103 ASN A N 1
ATOM 797 C CA . ASN A 1 103 ? 4.580 17.364 -0.195 1.00 97.94 103 ASN A CA 1
ATOM 798 C C . ASN A 1 103 ? 3.270 18.141 0.008 1.00 97.94 103 ASN A C 1
ATOM 800 O O . ASN A 1 103 ? 2.216 17.685 -0.425 1.00 97.94 103 ASN A O 1
ATOM 804 N N . ASN A 1 104 ? 3.324 19.318 0.644 1.00 97.50 104 ASN A N 1
ATOM 805 C CA . ASN A 1 104 ? 2.164 20.163 0.941 1.00 97.50 104 ASN A CA 1
ATOM 806 C C . ASN A 1 104 ? 1.092 19.465 1.800 1.00 97.50 104 ASN A C 1
ATOM 808 O O . ASN A 1 104 ? -0.099 19.752 1.679 1.00 97.50 104 ASN A O 1
ATOM 812 N N . ILE A 1 105 ? 1.507 18.548 2.678 1.00 98.31 105 ILE A N 1
ATOM 813 C CA . ILE A 1 105 ? 0.628 17.873 3.633 1.00 98.31 105 ILE A CA 1
ATOM 814 C C . ILE A 1 105 ? 0.732 18.582 4.985 1.00 98.31 105 ILE A C 1
ATOM 816 O O . ILE A 1 105 ? 1.818 18.712 5.552 1.00 98.31 105 ILE A O 1
ATOM 820 N N . ASP A 1 106 ? -0.408 19.023 5.519 1.00 98.06 106 ASP A N 1
ATOM 821 C CA . ASP A 1 106 ? -0.476 19.636 6.846 1.00 98.06 106 ASP A CA 1
ATOM 822 C C . ASP A 1 106 ? -0.154 18.606 7.941 1.00 98.06 106 ASP A C 1
ATOM 824 O O . ASP A 1 106 ? -0.825 17.579 8.073 1.00 98.06 106 ASP A O 1
ATOM 828 N N . VAL A 1 107 ? 0.885 18.891 8.729 1.00 98.00 107 VAL A N 1
ATOM 829 C CA . VAL A 1 107 ? 1.417 17.975 9.750 1.00 98.00 107 VAL A CA 1
ATOM 830 C C . VAL A 1 107 ? 0.412 17.738 10.880 1.00 98.00 107 VAL A C 1
ATOM 832 O O . VAL A 1 107 ? 0.260 16.609 11.349 1.00 98.00 107 VAL A O 1
ATOM 835 N N . VAL A 1 108 ? -0.307 18.777 11.312 1.00 97.81 108 VAL A N 1
ATOM 836 C CA . VAL A 1 108 ? -1.281 18.672 12.411 1.00 97.81 108 VAL A CA 1
ATOM 837 C C . VAL A 1 108 ? -2.463 17.809 11.980 1.00 97.81 108 VAL A C 1
ATOM 839 O O . VAL A 1 108 ? -2.885 16.906 12.709 1.00 97.81 108 VAL A O 1
ATOM 842 N N . LYS A 1 109 ? -2.964 18.034 10.765 1.00 97.38 109 LYS A N 1
ATOM 843 C CA . LYS A 1 109 ? -4.019 17.239 10.146 1.00 97.38 109 LYS A CA 1
ATOM 844 C C . LYS A 1 109 ? -3.566 15.796 9.972 1.00 97.38 109 LYS A C 1
ATOM 846 O O . LYS A 1 109 ? -4.288 14.903 10.405 1.00 97.38 109 LYS A O 1
ATOM 851 N N . PHE A 1 110 ? -2.375 15.557 9.420 1.00 98.31 110 PHE A N 1
ATOM 852 C CA . PHE A 1 110 ? -1.822 14.208 9.274 1.00 98.31 110 PHE A CA 1
ATOM 853 C C . PHE A 1 110 ? -1.786 13.465 10.615 1.00 98.31 110 PHE A C 1
ATOM 855 O O . PHE A 1 110 ? -2.332 12.369 10.727 1.00 98.31 110 PHE A O 1
ATOM 862 N N . ASN A 1 111 ? -1.231 14.082 11.661 1.00 97.06 111 ASN A N 1
ATOM 863 C CA . ASN A 1 111 ? -1.146 13.465 12.986 1.00 97.06 111 ASN A CA 1
ATOM 864 C C . ASN A 1 111 ? -2.527 13.216 13.610 1.00 97.06 111 ASN A C 1
ATOM 866 O O . ASN A 1 111 ? -2.737 12.191 14.256 1.00 97.06 111 ASN A O 1
ATOM 870 N N . THR A 1 112 ? -3.495 14.099 13.362 1.00 96.94 112 THR A N 1
ATOM 871 C CA . THR A 1 112 ? -4.887 13.895 13.792 1.00 96.94 112 THR A CA 1
ATOM 872 C C . THR A 1 112 ? -5.503 12.665 13.118 1.00 96.94 112 THR A C 1
ATOM 874 O O . THR A 1 112 ? -6.094 11.822 13.793 1.00 96.94 112 THR A O 1
ATOM 877 N N . PHE A 1 113 ? -5.328 12.517 11.799 1.00 96.69 113 PHE A N 1
ATOM 878 C CA . PHE A 1 113 ? -5.790 11.335 11.063 1.00 96.69 113 PHE A CA 1
ATOM 879 C C . PHE A 1 113 ? -5.084 10.064 11.533 1.00 96.69 113 PHE A C 1
ATOM 881 O O . PHE A 1 113 ? -5.751 9.055 11.760 1.00 96.69 113 PHE A O 1
ATOM 888 N N . ARG A 1 114 ? -3.767 10.120 11.755 1.00 97.25 114 ARG A N 1
ATOM 889 C CA . ARG A 1 114 ? -2.953 8.982 12.204 1.00 97.25 114 ARG A CA 1
ATOM 890 C C . ARG A 1 114 ? -3.453 8.370 13.515 1.00 97.25 114 ARG A C 1
ATOM 892 O O . ARG A 1 114 ? -3.356 7.163 13.706 1.00 97.25 114 ARG A O 1
ATOM 899 N N . LEU A 1 115 ? -4.013 9.186 14.410 1.00 96.56 115 LEU A N 1
ATOM 900 C CA . LEU A 1 115 ? -4.569 8.740 15.694 1.00 96.56 115 LEU A CA 1
ATOM 901 C C . LEU A 1 115 ? -6.035 8.282 15.612 1.00 96.56 115 LEU A C 1
ATOM 903 O O . LEU A 1 115 ? -6.580 7.775 16.600 1.00 96.56 115 LEU A O 1
ATOM 907 N N . SER A 1 116 ? -6.683 8.462 14.460 1.00 97.69 116 SER A N 1
ATOM 908 C CA . SER A 1 116 ? -8.105 8.181 14.281 1.00 97.69 116 SER A CA 1
ATOM 909 C C . SER A 1 116 ? -8.435 6.691 14.391 1.00 97.69 116 SER A C 1
ATOM 911 O O . SER A 1 116 ? -7.615 5.807 14.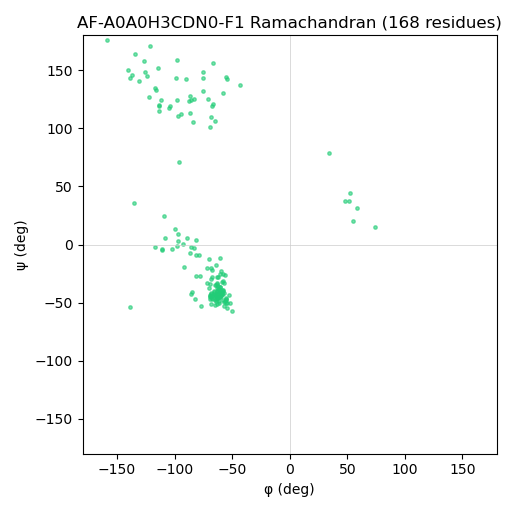131 1.00 97.69 116 SER A O 1
ATOM 913 N N . LYS A 1 117 ? -9.695 6.405 14.737 1.00 97.12 117 LYS A N 1
ATOM 914 C CA . LYS A 1 117 ? -10.225 5.037 14.752 1.00 97.12 117 LYS A CA 1
ATOM 915 C C . LYS A 1 117 ? -10.126 4.376 13.373 1.00 97.12 117 LYS A C 1
ATOM 917 O O . LYS A 1 117 ? -9.757 3.212 13.304 1.00 97.12 117 LYS A O 1
ATOM 922 N N . ALA A 1 118 ? -10.375 5.135 12.304 1.00 95.69 118 ALA A N 1
ATOM 923 C CA . ALA A 1 118 ? -10.308 4.640 10.931 1.00 95.69 118 ALA A CA 1
ATOM 924 C C . ALA A 1 118 ? -8.911 4.104 10.575 1.00 95.69 118 ALA A C 1
ATOM 926 O O . ALA A 1 118 ? -8.800 3.017 10.022 1.00 95.69 118 ALA A O 1
ATOM 927 N N . VAL A 1 119 ? -7.841 4.813 10.957 1.00 97.62 119 VAL A N 1
ATOM 928 C CA . VAL A 1 119 ? -6.462 4.343 10.725 1.00 97.62 119 VAL A CA 1
ATOM 929 C C . VAL A 1 119 ? -6.157 3.082 11.536 1.00 97.62 119 VAL A C 1
ATOM 931 O O . VAL A 1 119 ? -5.562 2.149 11.005 1.00 97.62 119 VAL A O 1
ATOM 934 N N . LYS A 1 120 ? -6.602 3.008 12.797 1.00 96.94 120 LYS A N 1
ATOM 935 C CA . LYS A 1 120 ? -6.417 1.809 13.636 1.00 96.94 120 LYS A CA 1
ATOM 936 C C . LYS A 1 120 ? -7.137 0.586 13.065 1.00 96.94 120 LYS A C 1
ATOM 938 O O . LYS A 1 120 ? -6.552 -0.489 12.993 1.00 96.94 120 LYS A O 1
ATOM 943 N N . GLU A 1 121 ? -8.387 0.756 12.640 1.00 96.50 121 GLU A N 1
ATOM 944 C CA . GLU A 1 121 ? -9.171 -0.300 11.991 1.00 96.50 121 GLU A CA 1
ATOM 945 C C . GLU A 1 121 ? -8.516 -0.744 10.683 1.00 96.50 121 GLU A C 1
ATOM 947 O O . GLU A 1 121 ? -8.399 -1.942 10.436 1.00 96.50 121 GLU A O 1
ATOM 952 N N . ARG A 1 122 ? -8.018 0.208 9.887 1.00 96.25 122 ARG A N 1
ATOM 953 C CA . ARG A 1 122 ? -7.338 -0.089 8.628 1.00 96.25 122 ARG A CA 1
ATOM 954 C C . ARG A 1 122 ? -6.039 -0.866 8.832 1.00 96.25 122 ARG A C 1
ATOM 956 O O . ARG A 1 122 ? -5.804 -1.843 8.132 1.00 96.25 122 ARG A O 1
ATOM 963 N N . LEU A 1 123 ? -5.219 -0.481 9.810 1.00 96.81 123 LEU A N 1
ATOM 964 C CA . LEU A 1 123 ? -4.013 -1.231 10.178 1.00 96.81 123 LEU A CA 1
ATOM 965 C C . LEU A 1 123 ? -4.353 -2.654 10.627 1.00 96.81 123 LEU A C 1
ATOM 967 O O . LEU A 1 123 ? -3.730 -3.602 10.160 1.00 96.81 123 LEU A O 1
ATOM 971 N N . SER A 1 124 ? -5.379 -2.808 11.469 1.00 95.62 124 SER A N 1
ATOM 972 C CA . SER A 1 124 ? -5.844 -4.124 11.912 1.00 95.62 124 SER A CA 1
ATOM 973 C C . SER A 1 124 ? -6.354 -4.986 10.753 1.00 95.62 124 SER A C 1
ATOM 975 O O . SER A 1 124 ? -6.120 -6.190 10.752 1.00 95.62 124 SER A O 1
ATOM 977 N N . GLU A 1 125 ? -7.045 -4.397 9.774 1.00 95.69 125 GLU A N 1
ATOM 978 C CA . GLU A 1 125 ? -7.504 -5.097 8.570 1.00 95.69 125 GLU A CA 1
ATOM 979 C C . GLU A 1 125 ? -6.320 -5.571 7.718 1.00 95.69 125 GLU A C 1
ATOM 981 O O . GLU A 1 125 ? -6.271 -6.739 7.335 1.00 95.69 125 GLU A O 1
ATOM 986 N N . MET A 1 126 ? -5.341 -4.697 7.462 1.00 96.69 126 MET A N 1
ATOM 987 C CA . MET A 1 126 ? -4.141 -5.056 6.701 1.00 96.69 126 MET A CA 1
ATOM 988 C C . MET A 1 126 ? -3.326 -6.150 7.400 1.00 96.69 126 MET A C 1
ATOM 990 O O . MET A 1 126 ? -2.862 -7.077 6.735 1.00 96.69 126 MET A O 1
ATOM 994 N N . ALA A 1 127 ? -3.197 -6.085 8.728 1.00 95.00 127 ALA A N 1
ATOM 995 C CA . ALA A 1 127 ? -2.510 -7.102 9.522 1.00 95.00 127 ALA A CA 1
ATOM 996 C C . ALA A 1 127 ? -3.248 -8.447 9.459 1.00 95.00 127 ALA A C 1
ATOM 998 O O . ALA A 1 127 ? -2.632 -9.479 9.204 1.00 95.00 127 ALA A O 1
ATOM 999 N N . ALA A 1 128 ? -4.581 -8.437 9.591 1.00 94.81 128 ALA A N 1
ATOM 1000 C CA . ALA A 1 128 ? -5.399 -9.642 9.477 1.00 94.81 128 ALA A CA 1
ATOM 1001 C C . ALA A 1 128 ? -5.292 -10.290 8.087 1.00 94.81 128 ALA A C 1
ATOM 1003 O O . ALA A 1 128 ? -5.185 -11.510 7.997 1.00 94.81 128 ALA A O 1
ATOM 1004 N N . ILE A 1 129 ? -5.291 -9.495 7.009 1.00 95.44 129 ILE A N 1
ATOM 1005 C CA . ILE A 1 129 ? -5.070 -10.000 5.645 1.00 95.44 129 ILE A CA 1
ATOM 1006 C C . ILE A 1 129 ? -3.658 -10.590 5.527 1.00 95.44 129 ILE A C 1
ATOM 1008 O O . ILE A 1 129 ? -3.515 -11.733 5.106 1.00 95.44 129 ILE A O 1
ATOM 1012 N N . THR A 1 130 ? -2.630 -9.843 5.933 1.00 94.62 130 THR A N 1
ATOM 1013 C CA . THR A 1 130 ? -1.222 -10.272 5.852 1.00 94.62 130 THR A CA 1
ATOM 1014 C C . THR A 1 130 ? -1.009 -11.612 6.563 1.00 94.62 130 THR A C 1
ATOM 1016 O O . THR A 1 130 ? -0.465 -12.537 5.966 1.00 94.62 130 THR A O 1
ATOM 1019 N N . ALA A 1 131 ? -1.520 -11.745 7.791 1.00 93.56 131 ALA A N 1
ATOM 1020 C CA . ALA A 1 131 ? -1.410 -12.964 8.584 1.00 93.56 131 ALA A CA 1
ATOM 1021 C C . ALA A 1 131 ? -2.235 -14.128 8.010 1.00 93.56 131 ALA A C 1
ATOM 1023 O O . ALA A 1 131 ? -1.751 -15.254 7.947 1.00 93.56 131 ALA A O 1
ATOM 1024 N N . TYR A 1 132 ? -3.474 -13.880 7.565 1.00 94.56 132 TYR A N 1
ATOM 1025 C CA . TYR A 1 132 ? -4.346 -14.934 7.029 1.00 94.56 132 TYR A CA 1
ATOM 1026 C C . TYR A 1 132 ? -3.769 -15.589 5.765 1.00 94.56 132 TYR A C 1
ATOM 1028 O O . TYR A 1 132 ? -3.936 -16.791 5.566 1.00 94.56 132 TYR A O 1
ATOM 1036 N N . TYR A 1 133 ? -3.098 -14.807 4.914 1.00 94.44 133 TYR A N 1
ATOM 1037 C CA . TYR A 1 133 ? -2.498 -15.286 3.665 1.00 94.44 133 TYR A CA 1
ATOM 1038 C C . TYR A 1 133 ? -0.999 -15.604 3.770 1.00 94.44 133 TYR A C 1
ATOM 1040 O O . TYR A 1 133 ? -0.385 -15.859 2.736 1.00 94.44 133 TYR A O 1
ATOM 1048 N N . ASP A 1 134 ? -0.424 -15.599 4.980 1.00 92.75 134 ASP A N 1
ATOM 1049 C CA . ASP A 1 134 ? 1.000 -15.882 5.236 1.00 92.75 134 ASP A CA 1
ATOM 1050 C C . ASP A 1 134 ? 1.951 -15.021 4.374 1.00 92.75 134 A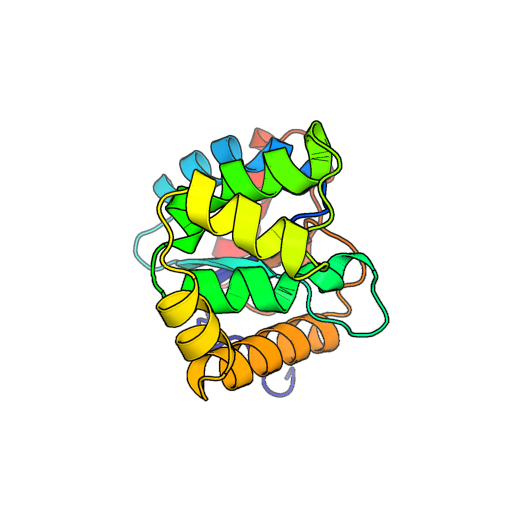SP A C 1
ATOM 1052 O O . ASP A 1 134 ? 2.902 -15.494 3.747 1.00 92.75 134 ASP A O 1
ATOM 1056 N N . ILE A 1 135 ? 1.647 -13.723 4.273 1.00 93.75 135 ILE A N 1
ATOM 1057 C CA . ILE A 1 135 ? 2.397 -12.793 3.424 1.00 93.75 135 ILE A CA 1
ATOM 1058 C C . ILE A 1 135 ? 3.630 -12.281 4.171 1.00 93.75 135 ILE A C 1
ATOM 1060 O O . ILE A 1 135 ? 3.536 -11.397 5.017 1.00 93.75 135 ILE A O 1
ATOM 1064 N N . ASN A 1 136 ? 4.805 -12.786 3.796 1.00 90.19 136 ASN A N 1
ATOM 1065 C CA . ASN A 1 136 ? 6.097 -12.396 4.377 1.00 90.19 136 ASN A CA 1
ATOM 1066 C C . ASN A 1 136 ? 7.007 -11.596 3.420 1.00 90.19 136 ASN A C 1
ATOM 1068 O O . ASN A 1 136 ? 8.071 -11.120 3.822 1.00 90.19 136 ASN A O 1
ATOM 1072 N N . ALA A 1 137 ? 6.585 -11.410 2.168 1.00 91.62 137 ALA A N 1
ATOM 1073 C CA . ALA A 1 137 ? 7.317 -10.698 1.126 1.00 91.62 137 ALA A CA 1
ATOM 1074 C C . ALA A 1 137 ? 6.398 -9.724 0.375 1.00 91.62 137 ALA A C 1
ATOM 1076 O O . ALA A 1 137 ? 5.17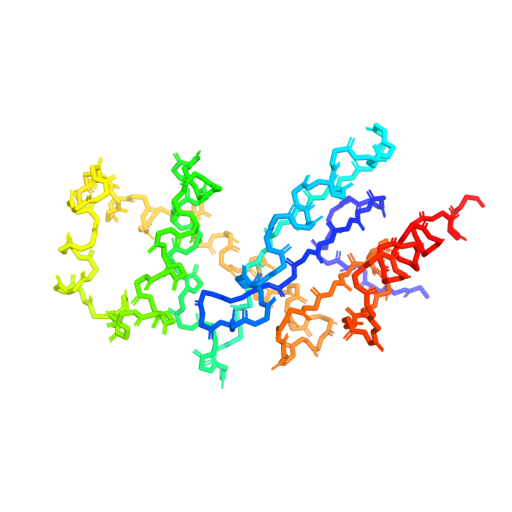5 -9.809 0.461 1.00 91.62 137 ALA A O 1
ATOM 1077 N N . THR A 1 138 ? 6.990 -8.788 -0.370 1.00 93.12 138 THR A N 1
ATOM 1078 C CA . THR A 1 138 ? 6.260 -7.849 -1.239 1.00 93.12 138 THR A CA 1
ATOM 1079 C C . THR A 1 138 ? 7.025 -7.639 -2.559 1.00 93.12 138 THR A C 1
ATOM 1081 O O . THR A 1 138 ? 8.257 -7.724 -2.550 1.00 93.12 138 THR A O 1
ATOM 1084 N N . PRO A 1 139 ? 6.336 -7.362 -3.686 1.00 95.69 139 PRO A N 1
ATOM 1085 C CA . PRO A 1 139 ? 4.882 -7.344 -3.824 1.00 95.69 139 PRO A CA 1
ATOM 1086 C C . PRO A 1 139 ? 4.302 -8.764 -3.871 1.00 95.69 139 PRO A C 1
ATOM 1088 O O . PRO A 1 139 ? 4.883 -9.666 -4.475 1.00 95.69 139 PRO A O 1
ATOM 1091 N N . MET A 1 140 ? 3.134 -8.944 -3.261 1.00 97.19 140 MET A N 1
ATOM 1092 C CA . MET A 1 140 ? 2.325 -10.163 -3.372 1.00 97.19 140 MET A CA 1
ATOM 1093 C C . MET A 1 140 ? 0.917 -9.794 -3.815 1.00 97.19 140 MET A C 1
ATOM 1095 O O . MET A 1 140 ? 0.421 -8.731 -3.461 1.00 97.19 140 MET A O 1
ATOM 1099 N N . PHE A 1 141 ? 0.254 -10.665 -4.568 1.00 97.50 141 PHE A N 1
ATOM 1100 C CA . PHE A 1 141 ? -1.078 -10.401 -5.100 1.00 97.50 141 PHE A CA 1
ATOM 1101 C C . PHE A 1 141 ? -2.057 -11.469 -4.631 1.00 97.50 141 PHE A C 1
ATOM 1103 O O . PHE A 1 141 ? -1.812 -12.660 -4.820 1.00 97.50 141 PHE A O 1
ATOM 1110 N N . ILE A 1 142 ? -3.169 -11.034 -4.039 1.00 97.38 142 ILE A N 1
ATOM 1111 C CA . ILE A 1 142 ? -4.266 -11.888 -3.585 1.00 97.38 142 ILE A CA 1
ATOM 1112 C C . ILE A 1 142 ? -5.435 -11.753 -4.563 1.00 97.38 142 ILE A C 1
ATOM 1114 O O . ILE A 1 142 ? -5.981 -10.661 -4.724 1.00 97.38 142 ILE A O 1
ATOM 1118 N N . ILE A 1 143 ? -5.819 -12.845 -5.224 1.00 96.19 143 ILE A N 1
ATOM 1119 C CA . ILE A 1 143 ? -6.864 -12.876 -6.255 1.00 96.19 143 ILE A CA 1
ATOM 1120 C C . ILE A 1 143 ? -8.013 -13.759 -5.762 1.00 96.19 143 ILE A C 1
ATOM 1122 O O . ILE A 1 143 ? -7.781 -14.848 -5.229 1.00 96.19 143 ILE A O 1
ATOM 1126 N N . ASN A 1 144 ? -9.248 -13.272 -5.900 1.00 93.81 144 ASN A N 1
ATOM 1127 C CA . ASN A 1 144 ? -10.486 -13.953 -5.492 1.00 93.81 144 ASN A CA 1
ATOM 1128 C C . ASN A 1 144 ? -10.447 -14.531 -4.067 1.00 93.81 144 ASN A C 1
ATOM 1130 O O . ASN A 1 144 ? -10.942 -15.623 -3.798 1.00 93.81 144 ASN A O 1
ATOM 1134 N N . LYS A 1 145 ? -9.801 -13.811 -3.138 1.00 93.81 145 LYS A N 1
ATOM 1135 C CA . LYS A 1 145 ? -9.617 -14.224 -1.733 1.00 93.81 145 LYS A CA 1
ATOM 1136 C C . LYS A 1 145 ? -8.952 -15.598 -1.543 1.00 93.81 145 LYS A C 1
ATOM 1138 O O . LYS A 1 145 ? -9.120 -16.230 -0.500 1.00 93.81 145 LYS A O 1
ATOM 1143 N N . ARG A 1 146 ? -8.240 -16.088 -2.556 1.00 91.56 146 ARG A N 1
ATOM 1144 C CA . ARG A 1 146 ? -7.823 -17.491 -2.630 1.00 91.56 146 ARG A CA 1
ATOM 1145 C C . ARG A 1 146 ? -6.404 -17.640 -3.132 1.00 91.56 146 ARG A C 1
ATOM 1147 O O . ARG A 1 146 ? -5.598 -18.318 -2.502 1.00 91.56 146 ARG A O 1
ATOM 1154 N N . TYR A 1 147 ? -6.119 -17.057 -4.288 1.00 94.88 147 TYR A N 1
ATOM 1155 C CA . TYR A 1 147 ? -4.830 -17.215 -4.935 1.00 94.88 147 TYR A CA 1
ATOM 1156 C C . TYR A 1 147 ? -3.866 -16.177 -4.397 1.00 94.88 147 TYR A C 1
ATOM 1158 O O . TYR A 1 147 ? -4.174 -14.993 -4.420 1.00 94.88 147 TYR A O 1
ATOM 1166 N N . VAL A 1 148 ? -2.697 -16.624 -3.955 1.00 96.56 148 VAL A N 1
ATOM 1167 C CA . VAL A 1 148 ? -1.589 -15.762 -3.549 1.00 96.56 148 VAL A CA 1
ATOM 1168 C C . VAL A 1 148 ? -0.469 -15.975 -4.557 1.00 96.56 148 VAL A C 1
ATOM 1170 O O . VAL A 1 148 ? 0.049 -17.085 -4.683 1.00 96.56 148 VAL A O 1
ATOM 1173 N N . VAL A 1 149 ? -0.127 -14.939 -5.320 1.00 96.12 149 VAL A N 1
ATOM 1174 C CA . VAL A 1 149 ? 0.884 -15.021 -6.380 1.00 96.12 149 VAL A CA 1
ATOM 1175 C C . VAL A 1 149 ? 1.894 -13.887 -6.270 1.00 96.12 149 VAL A C 1
ATOM 1177 O O . VAL A 1 149 ? 1.541 -12.746 -5.984 1.00 96.12 149 VAL A O 1
ATOM 1180 N N . ALA A 1 150 ? 3.157 -14.210 -6.523 1.00 95.38 150 ALA A N 1
ATOM 1181 C CA . ALA A 1 150 ? 4.216 -13.238 -6.757 1.00 95.38 150 ALA A CA 1
ATOM 1182 C C . ALA A 1 150 ? 4.429 -13.078 -8.265 1.00 95.38 150 ALA A C 1
ATOM 1184 O O . ALA A 1 150 ? 4.107 -13.983 -9.044 1.00 95.38 150 ALA A O 1
ATOM 1185 N N . GLN A 1 151 ? 5.020 -11.958 -8.674 1.00 93.00 151 GLN A N 1
ATOM 1186 C CA . GLN A 1 151 ? 5.468 -11.805 -10.050 1.00 93.00 151 GLN A CA 1
ATOM 1187 C C . GLN A 1 151 ? 6.647 -12.749 -10.324 1.00 93.00 151 GLN A C 1
ATOM 1189 O O . GLN A 1 151 ? 7.749 -12.550 -9.824 1.00 93.00 151 GLN A O 1
ATOM 1194 N N . ASP A 1 152 ? 6.405 -13.775 -11.137 1.00 91.50 152 ASP A N 1
ATOM 1195 C CA . ASP A 1 152 ? 7.370 -14.821 -11.505 1.00 91.50 152 ASP A CA 1
ATOM 1196 C C . ASP A 1 152 ? 7.850 -14.716 -12.965 1.00 91.50 152 ASP A C 1
ATOM 1198 O O . ASP A 1 152 ? 8.530 -15.606 -13.471 1.00 91.50 152 ASP A O 1
ATOM 1202 N N . ARG A 1 153 ? 7.444 -13.652 -13.665 1.00 93.25 153 ARG A N 1
ATOM 1203 C CA . ARG A 1 153 ? 7.674 -13.417 -15.096 1.00 93.25 153 ARG A CA 1
ATOM 1204 C C . ARG A 1 153 ? 7.556 -11.930 -15.434 1.00 93.25 153 ARG A C 1
ATOM 1206 O O . ARG A 1 153 ? 7.172 -11.123 -14.587 1.00 93.25 153 ARG A O 1
ATOM 1213 N N . GLU A 1 154 ? 7.828 -11.577 -16.686 1.00 93.19 154 GLU A N 1
ATOM 1214 C CA . GLU A 1 154 ? 7.614 -10.218 -17.196 1.00 93.19 154 GLU A CA 1
ATOM 1215 C C . GLU A 1 154 ? 6.177 -9.739 -16.967 1.00 93.19 154 GLU A C 1
ATOM 1217 O O . GLU A 1 154 ? 5.221 -10.514 -17.102 1.00 93.19 154 GLU A O 1
ATOM 1222 N N . PHE A 1 155 ? 6.024 -8.450 -16.651 1.00 93.31 155 PHE A N 1
ATOM 1223 C CA . PHE A 1 155 ? 4.748 -7.895 -16.201 1.00 93.31 155 PHE A CA 1
ATOM 1224 C C . PHE A 1 155 ? 3.566 -8.204 -17.139 1.00 93.31 155 PHE A C 1
ATOM 1226 O O . PHE A 1 155 ? 2.534 -8.631 -16.629 1.00 93.31 155 PHE A O 1
ATOM 1233 N N . PRO A 1 156 ? 3.671 -8.113 -18.482 1.00 94.25 156 PRO A N 1
ATOM 1234 C CA . PRO A 1 156 ? 2.546 -8.444 -19.362 1.00 94.25 156 PRO A CA 1
ATOM 1235 C C . PRO A 1 156 ? 2.054 -9.891 -19.219 1.00 94.25 156 PRO A C 1
ATOM 1237 O O . PRO A 1 156 ? 0.850 -10.144 -19.166 1.00 94.25 156 PRO A O 1
ATOM 1240 N N . ALA A 1 157 ? 2.978 -10.850 -19.105 1.00 96.00 157 ALA A N 1
ATOM 1241 C CA . ALA A 1 157 ? 2.631 -12.255 -18.915 1.00 96.00 157 ALA A CA 1
ATOM 1242 C C . ALA A 1 157 ? 2.090 -12.514 -17.500 1.00 96.00 157 ALA A C 1
ATOM 1244 O O . ALA A 1 157 ? 1.228 -13.372 -17.305 1.00 96.00 157 ALA A O 1
ATOM 1245 N N . PHE A 1 158 ? 2.584 -11.776 -16.504 1.00 96.38 158 PHE A N 1
ATOM 1246 C CA . PHE A 1 158 ? 2.089 -11.847 -15.133 1.00 96.38 158 PHE A CA 1
ATOM 1247 C C . PHE A 1 158 ? 0.673 -11.265 -15.006 1.00 96.38 158 PHE A C 1
ATOM 1249 O O . PHE A 1 158 ? -0.208 -11.899 -14.431 1.00 96.38 158 PHE A O 1
ATOM 1256 N N . ALA A 1 159 ? 0.423 -10.111 -15.620 1.00 95.25 159 ALA A N 1
ATOM 1257 C CA . ALA A 1 159 ? -0.884 -9.476 -15.710 1.00 95.25 159 ALA A CA 1
ATOM 1258 C C . ALA A 1 159 ? -1.917 -10.403 -16.365 1.00 95.25 159 ALA A C 1
ATOM 1260 O O . ALA A 1 159 ? -3.039 -10.520 -15.875 1.00 95.25 159 ALA A O 1
ATOM 1261 N N . GLN A 1 160 ? -1.534 -11.110 -17.433 1.00 95.12 160 GLN A N 1
ATOM 1262 C CA . GLN A 1 160 ? -2.389 -12.114 -18.065 1.00 95.12 160 GLN A CA 1
ATOM 1263 C C . GLN A 1 160 ? -2.750 -13.252 -17.097 1.00 95.12 160 GLN A C 1
ATOM 1265 O O . GLN A 1 160 ? -3.926 -13.579 -16.957 1.00 95.12 160 GLN A O 1
ATOM 1270 N N . ARG A 1 161 ? -1.773 -13.778 -16.346 1.00 95.81 161 ARG A N 1
ATOM 1271 C CA . ARG A 1 161 ? -2.024 -14.786 -15.303 1.00 95.81 161 ARG A CA 1
ATOM 1272 C C . ARG A 1 161 ? -2.987 -14.277 -14.226 1.00 95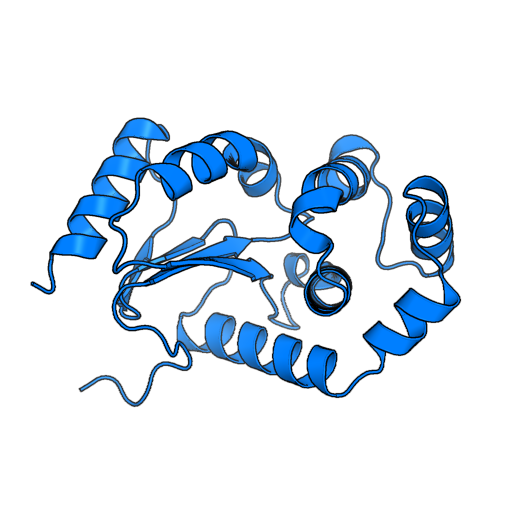.81 161 ARG A C 1
ATOM 1274 O O . ARG A 1 161 ? -3.869 -15.017 -13.807 1.00 95.81 161 ARG A O 1
ATOM 1281 N N . ILE A 1 162 ? -2.842 -13.028 -13.769 1.00 95.44 162 ILE A N 1
ATOM 1282 C CA . ILE A 1 162 ? -3.777 -12.441 -12.794 1.00 95.44 162 ILE A CA 1
ATOM 1283 C C . ILE A 1 162 ? -5.206 -12.421 -13.358 1.00 95.44 162 ILE A C 1
ATOM 1285 O O . ILE A 1 162 ? -6.141 -12.721 -12.619 1.00 95.44 162 ILE A O 1
ATOM 1289 N N . ARG A 1 163 ? -5.396 -12.095 -14.647 1.00 94.00 163 ARG A N 1
ATOM 1290 C CA . ARG A 1 163 ? -6.730 -12.116 -15.278 1.00 94.00 163 ARG A CA 1
ATOM 1291 C C . ARG A 1 163 ? -7.319 -13.516 -15.329 1.00 94.00 163 ARG A C 1
ATOM 1293 O O . ARG A 1 163 ? -8.483 -13.674 -14.995 1.00 94.00 163 ARG A O 1
ATOM 1300 N N . GLU A 1 164 ? -6.525 -14.508 -15.714 1.00 94.00 164 GLU A N 1
ATOM 1301 C CA . GLU A 1 164 ? -6.968 -15.905 -15.761 1.00 94.00 164 GLU A CA 1
ATOM 1302 C C . GLU A 1 164 ? -7.455 -16.361 -14.380 1.00 94.00 164 GLU A C 1
ATOM 1304 O O . GLU A 1 164 ? -8.579 -16.834 -14.247 1.00 94.00 164 GLU A O 1
ATOM 1309 N N . LEU A 1 165 ? -6.675 -16.085 -13.329 1.00 94.75 165 LEU A N 1
ATOM 1310 C CA . LEU A 1 165 ? -7.061 -16.384 -11.945 1.00 94.75 165 LEU A CA 1
ATOM 1311 C C . LEU A 1 165 ? -8.307 -15.612 -11.486 1.00 94.75 165 LEU A C 1
ATOM 1313 O O . LEU A 1 165 ? -9.079 -16.121 -10.679 1.00 94.75 165 LEU A O 1
ATOM 1317 N N . LEU A 1 166 ? -8.508 -14.386 -11.978 1.00 92.94 166 LEU A N 1
ATOM 1318 C CA . LEU A 1 166 ? -9.703 -13.589 -11.689 1.00 92.94 166 LEU A CA 1
ATOM 1319 C C . LEU A 1 166 ? -10.961 -14.196 -12.336 1.00 92.94 166 LEU A C 1
ATOM 1321 O O . LEU A 1 166 ? -12.060 -14.013 -11.812 1.00 92.94 166 LEU A O 1
ATOM 1325 N N . GLU A 1 167 ? -10.815 -14.885 -13.471 1.00 90.31 167 GLU A N 1
ATOM 1326 C CA . GLU A 1 167 ? -11.909 -15.482 -14.247 1.00 90.31 167 GLU A CA 1
ATOM 1327 C C . GLU A 1 167 ? -12.229 -16.938 -13.878 1.00 90.31 167 GLU A C 1
ATOM 1329 O O . GLU A 1 167 ? -13.342 -17.379 -14.156 1.00 90.31 167 GLU A O 1
ATOM 1334 N N . GLU A 1 168 ? -11.309 -17.662 -13.231 1.00 83.31 168 GLU A N 1
ATOM 1335 C CA . GLU A 1 168 ? -11.445 -19.088 -12.876 1.00 83.31 168 GLU A CA 1
ATOM 1336 C C . GLU A 1 168 ? -12.632 -19.436 -11.950 1.00 83.31 168 GLU A C 1
ATOM 1338 O O . GLU A 1 168 ? -12.964 -20.612 -11.821 1.00 83.31 168 GLU A O 1
ATOM 1343 N N . ASP A 1 169 ? -13.304 -18.448 -11.349 1.00 61.59 169 ASP A N 1
ATOM 1344 C CA . ASP A 1 169 ? -14.473 -18.643 -10.473 1.00 61.59 169 ASP A CA 1
ATOM 1345 C C . ASP A 1 169 ? -15.807 -18.167 -11.109 1.00 61.59 169 ASP A C 1
ATOM 1347 O O . ASP A 1 169 ? -16.750 -17.818 -10.391 1.00 61.59 169 ASP A O 1
ATOM 1351 N N . LYS A 1 170 ? -15.898 -18.125 -12.451 1.00 52.66 170 LYS A N 1
ATOM 1352 C CA . LYS A 1 170 ? -17.176 -17.990 -13.186 1.00 52.66 170 LYS A CA 1
ATOM 1353 C C . LYS A 1 170 ? -17.931 -19.311 -13.326 1.00 52.66 170 LYS A C 1
ATOM 1355 O O . LYS A 1 170 ? -17.286 -20.344 -13.604 1.00 52.66 170 LYS A O 1
#

Nearest PDB structures (foldseek):
  1bed-assembly1_A-2  TM=8.882E-01  e=1.820E-09  Vibrio cholerae
  4zl7-assembly1_A  TM=8.993E-01  e=7.906E-09  Pseudomonas aeruginosa PAO1
  3h93-assembly1_A  TM=8.699E-01  e=3.252E-08  Pseudomonas aeruginosa PAO1
  8eqo-assembly2_B  TM=8.603E-01  e=2.663E-06  Escherichia coli K-12
  3l9v-assembly4_D  TM=8.320E-01  e=1.221E-05  Salmonella enterica subsp. enterica serovar Typhimurium str. SL1344

Sequence (170 aa):
MQANSPIKNDRSIIEVMSYGCHYCAANEENLAEFSRTLPPDSTFTSIHIADEDNGLAAYAPLFATLEAMGIEKQIRDSAYNAIITRNVDLTDEKKLNGWLVKNNIDVVKFNTFRLSKAVKERLSEMAAITAYYDINATPMFIINKRYVVAQDREFPAFAQRIRELLEEDK